Protein AF-A0A0C3CGZ2-F1 (afdb_monomer_lite)

Sequence (95 aa):
IPPPTDKINSPTDFLKAIGRSSETKVHIGDWAEFWNVSGLTMKAKGVGVQDRRYILWCMEKYRQGFKIREFAHEPKPKKKVRGWGPSVQNGKYVR

Radius of gyration: 17.35 Å; chains: 1; bounding box: 31×44×44 Å

Secondary structure (DSSP, 8-state):
-PPPBTTB-SHHHHHHHT-TT-TTT-----HHHHHH--HHHHHHTT--HHHHHHHHHHHHHHHTT--HHHH--PPPPPPSS-SS----STT----

pLDDT: mean 84.96, std 11.36, range [53.5, 95.62]

Organism: Piloderma croceum (strain F 1598) (NCBI:txid765440)

InterPro domains:
  IPR019083 Small ribosomal subunit protein mS41, SAM domain [PF09597] (1-65)
  IPR019083 Small ribosomal subunit protein mS41, SAM domain [SM01238] (11-65)
  IPR039603 Small ribosomal subunit protein mS41 [PTHR28235] (1-91)

Structure (mmCIF, N/CA/C/O backbone):
data_AF-A0A0C3CGZ2-F1
#
_entry.id   AF-A0A0C3CGZ2-F1
#
loop_
_atom_site.group_PDB
_atom_site.id
_atom_site.type_symbol
_atom_site.label_atom_id
_atom_site.label_alt_id
_atom_site.label_comp_id
_atom_site.label_asym_id
_atom_site.label_entity_id
_atom_site.label_seq_id
_atom_site.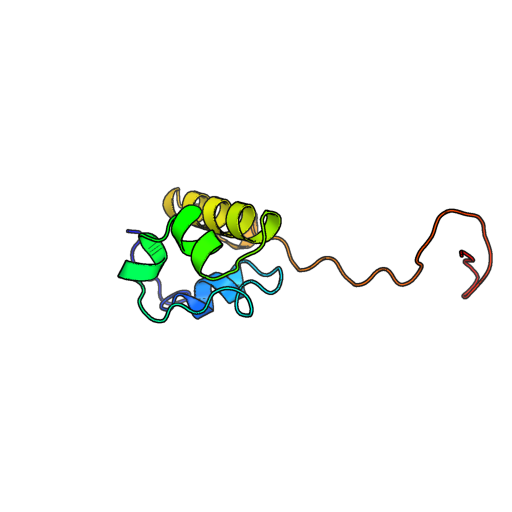pdbx_PDB_ins_code
_atom_site.Cartn_x
_atom_site.Cartn_y
_atom_site.Cartn_z
_atom_site.occupancy
_atom_site.B_iso_or_equiv
_atom_site.auth_seq_id
_atom_site.auth_comp_id
_atom_site.auth_asym_id
_atom_site.auth_atom_id
_atom_site.pdbx_PDB_model_num
ATOM 1 N N . ILE A 1 1 ? -11.718 8.892 8.151 1.00 85.88 1 ILE A N 1
ATOM 2 C CA . ILE A 1 1 ? -10.462 8.111 8.301 1.00 85.88 1 ILE A CA 1
ATOM 3 C C . ILE A 1 1 ? -10.840 6.817 9.012 1.00 85.88 1 ILE A C 1
ATOM 5 O O . ILE A 1 1 ? -11.599 6.925 9.969 1.00 85.88 1 ILE A O 1
ATOM 9 N N . PRO A 1 2 ? -10.439 5.625 8.537 1.00 87.31 2 PRO A N 1
ATOM 10 C CA . PRO A 1 2 ? -10.751 4.381 9.236 1.00 87.31 2 PRO A CA 1
ATOM 11 C C . PRO A 1 2 ? -9.980 4.316 10.569 1.00 87.31 2 PRO A C 1
ATOM 13 O O . PRO A 1 2 ? -8.831 4.774 10.621 1.00 87.31 2 PRO A O 1
ATOM 16 N N . PRO A 1 3 ? -10.579 3.775 11.644 1.00 86.56 3 PRO A N 1
ATOM 17 C CA . PRO A 1 3 ? -9.877 3.624 12.911 1.00 86.56 3 PRO A CA 1
ATOM 18 C C . PRO A 1 3 ? -8.675 2.670 12.755 1.00 86.56 3 PRO A C 1
ATOM 20 O O . PRO A 1 3 ? -8.741 1.723 11.958 1.00 86.56 3 PRO A O 1
ATOM 23 N N . PRO A 1 4 ? -7.577 2.898 13.499 1.00 85.44 4 PRO A N 1
ATOM 24 C CA . PRO A 1 4 ? -6.549 1.884 13.706 1.00 85.44 4 PRO A CA 1
ATOM 25 C C . PRO A 1 4 ? -7.170 0.602 14.277 1.00 85.44 4 PRO A C 1
ATOM 27 O O . PRO A 1 4 ? -8.178 0.649 14.982 1.00 85.44 4 PRO A O 1
ATOM 30 N N . THR A 1 5 ? -6.575 -0.547 13.971 1.00 85.69 5 THR A N 1
ATOM 31 C CA . THR A 1 5 ? -6.959 -1.839 14.563 1.00 85.69 5 THR A CA 1
ATOM 32 C C . THR A 1 5 ? -5.716 -2.508 15.125 1.00 85.69 5 THR A C 1
ATOM 34 O O . THR A 1 5 ? -4.630 -2.272 14.608 1.00 85.69 5 THR A O 1
ATOM 37 N N . ASP A 1 6 ? -5.847 -3.409 16.102 1.00 82.19 6 ASP A N 1
ATOM 38 C CA . ASP A 1 6 ? -4.705 -4.030 16.805 1.00 82.19 6 ASP A CA 1
ATOM 39 C C . ASP A 1 6 ? -3.617 -4.620 15.884 1.00 82.19 6 ASP A C 1
ATOM 41 O O . ASP A 1 6 ? -2.452 -4.719 16.259 1.00 82.19 6 ASP A O 1
ATOM 45 N N . LYS A 1 7 ? -4.000 -5.021 14.664 1.00 84.44 7 LYS A N 1
ATOM 46 C CA . LYS A 1 7 ? -3.119 -5.608 13.640 1.00 84.44 7 LYS A CA 1
ATOM 47 C C . LYS A 1 7 ? -2.558 -4.593 12.638 1.00 84.44 7 LYS A C 1
ATOM 49 O O . LYS A 1 7 ? -1.650 -4.939 11.888 1.00 84.44 7 LYS A O 1
ATOM 54 N N . ILE A 1 8 ? -3.137 -3.397 12.562 1.00 88.00 8 ILE A N 1
ATOM 55 C CA . ILE A 1 8 ? -2.806 -2.333 11.610 1.00 88.00 8 ILE A CA 1
ATOM 56 C C . ILE A 1 8 ? -2.962 -0.990 12.328 1.00 8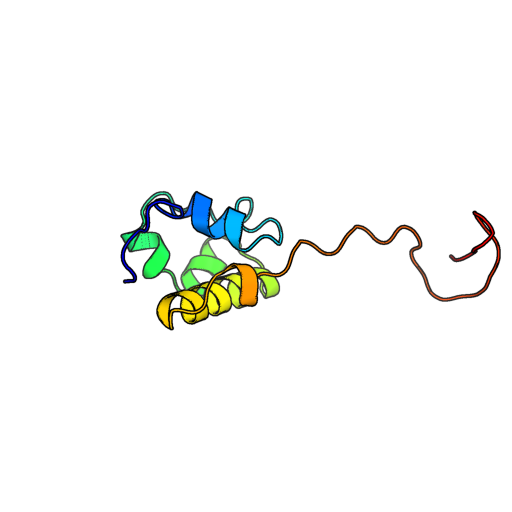8.00 8 ILE A C 1
ATOM 58 O O . ILE A 1 8 ? -4.013 -0.346 12.261 1.00 88.00 8 ILE A O 1
ATOM 62 N N . ASN A 1 9 ? -1.896 -0.594 13.024 1.00 87.75 9 ASN A N 1
ATOM 63 C CA . ASN A 1 9 ? -1.842 0.652 13.786 1.00 87.75 9 ASN A CA 1
ATOM 64 C C . ASN A 1 9 ? -1.009 1.739 13.094 1.00 87.75 9 ASN A C 1
ATOM 66 O O . ASN A 1 9 ? -1.258 2.921 13.312 1.00 87.75 9 ASN A O 1
ATOM 70 N N . SER A 1 10 ? -0.051 1.362 12.239 1.00 90.38 10 SER A N 1
ATOM 71 C CA . SER A 1 10 ? 0.774 2.308 11.480 1.00 90.38 10 SER A CA 1
ATOM 72 C C . SER A 1 10 ? 0.510 2.252 9.966 1.00 90.38 10 SER A C 1
ATOM 74 O O . SER A 1 10 ? 0.127 1.200 9.434 1.00 90.38 10 SER A O 1
ATOM 76 N N . PRO A 1 11 ? 0.795 3.341 9.219 1.00 92.06 11 PRO A N 1
ATOM 77 C CA . PRO A 1 11 ? 0.814 3.315 7.753 1.00 92.06 11 PRO A CA 1
ATOM 78 C C . PRO A 1 11 ? 1.736 2.222 7.204 1.00 92.06 11 PRO A C 1
ATOM 80 O O . PRO A 1 11 ? 1.418 1.565 6.214 1.00 92.06 11 PRO A O 1
ATOM 83 N N . THR A 1 12 ? 2.865 1.980 7.877 1.00 91.38 12 THR A N 1
ATOM 84 C CA . THR A 1 12 ? 3.823 0.935 7.507 1.00 91.38 12 THR A CA 1
ATOM 85 C C . THR A 1 12 ? 3.264 -0.479 7.641 1.00 91.38 12 THR A C 1
ATOM 87 O O . THR A 1 12 ? 3.566 -1.313 6.788 1.00 91.38 12 THR A O 1
ATOM 90 N N . ASP A 1 13 ? 2.421 -0.761 8.638 1.00 91.50 13 ASP A N 1
ATOM 91 C CA . ASP A 1 13 ? 1.757 -2.067 8.768 1.00 91.50 13 ASP A CA 1
ATOM 92 C C . ASP A 1 13 ? 0.739 -2.276 7.650 1.00 91.50 13 ASP A C 1
ATOM 94 O O . ASP A 1 13 ? 0.702 -3.342 7.038 1.00 91.50 13 ASP A O 1
ATOM 98 N N . PHE A 1 14 ? -0.039 -1.236 7.324 1.00 92.62 14 PHE A N 1
ATOM 99 C CA . PHE A 1 14 ? -0.990 -1.283 6.215 1.00 92.62 14 PHE A CA 1
ATOM 100 C C . PHE A 1 14 ? -0.275 -1.551 4.883 1.00 92.62 14 PHE A C 1
ATOM 102 O O . PHE A 1 14 ? -0.664 -2.450 4.137 1.00 92.62 14 PHE A O 1
ATOM 109 N N . LEU A 1 15 ? 0.805 -0.812 4.604 1.00 92.56 15 LEU A N 1
ATOM 110 C CA . LEU A 1 15 ? 1.587 -0.950 3.375 1.00 92.56 15 LEU A CA 1
ATOM 111 C C . LEU A 1 15 ? 2.262 -2.328 3.251 1.00 92.56 15 LEU A C 1
ATOM 113 O O . LEU A 1 15 ? 2.275 -2.886 2.155 1.00 92.56 15 LEU A O 1
ATOM 117 N N . LYS A 1 16 ? 2.745 -2.910 4.359 1.00 92.06 16 LYS A N 1
ATOM 118 C CA . LYS A 1 16 ? 3.235 -4.300 4.395 1.00 92.06 16 LYS A CA 1
ATOM 119 C C . LYS A 1 16 ? 2.106 -5.302 4.142 1.00 92.06 16 LYS A C 1
ATOM 121 O O . LYS A 1 16 ? 2.270 -6.219 3.342 1.00 92.06 16 LYS A O 1
ATOM 126 N N . ALA A 1 17 ? 0.952 -5.122 4.790 1.00 92.12 17 ALA A N 1
ATOM 127 C CA . ALA A 1 17 ? -0.179 -6.046 4.707 1.00 92.12 17 ALA A CA 1
ATOM 128 C C . ALA A 1 17 ? -0.800 -6.125 3.301 1.00 92.12 17 ALA A C 1
ATOM 130 O O . ALA A 1 17 ? -1.271 -7.190 2.906 1.00 92.12 17 ALA A O 1
ATOM 131 N N . ILE A 1 18 ? -0.782 -5.031 2.526 1.00 92.94 18 ILE A N 1
ATOM 132 C CA . ILE A 1 18 ? -1.242 -5.035 1.125 1.00 92.94 18 ILE A CA 1
ATOM 133 C C . ILE A 1 18 ? -0.202 -5.597 0.141 1.00 92.94 18 ILE A C 1
ATOM 135 O O . ILE A 1 18 ? -0.523 -5.789 -1.031 1.00 92.94 18 ILE A O 1
ATOM 139 N N . GLY A 1 19 ? 1.039 -5.845 0.567 1.00 90.25 19 GLY A N 1
ATOM 140 C CA . GLY A 1 19 ? 2.085 -6.428 -0.270 1.00 90.25 19 GLY A CA 1
ATOM 141 C C . GLY A 1 19 ? 2.530 -5.553 -1.451 1.00 90.25 19 GLY A C 1
ATOM 142 O O . GLY A 1 19 ? 2.546 -4.323 -1.393 1.00 90.25 19 GLY A O 1
ATOM 143 N N . ARG A 1 20 ? 2.952 -6.205 -2.545 1.00 89.12 20 ARG A N 1
ATOM 144 C CA . ARG A 1 20 ? 3.600 -5.601 -3.737 1.00 89.12 20 ARG A CA 1
ATOM 145 C C . ARG A 1 20 ? 4.829 -4.717 -3.453 1.00 89.12 20 ARG A C 1
ATOM 147 O O . ARG A 1 20 ? 5.172 -3.880 -4.296 1.00 89.12 20 ARG A O 1
ATOM 154 N N . SER A 1 21 ? 5.485 -4.908 -2.309 1.00 87.81 21 SER A N 1
ATOM 155 C CA . SER A 1 21 ? 6.536 -4.020 -1.794 1.00 87.81 21 SER A CA 1
ATOM 156 C C . SER A 1 21 ? 6.077 -2.558 -1.779 1.00 87.81 21 SER A C 1
ATOM 158 O O . SER A 1 21 ? 6.681 -1.696 -2.416 1.00 87.81 21 SER A O 1
ATOM 160 N N . SER A 1 22 ? 4.917 -2.296 -1.171 1.00 88.56 22 SER A N 1
ATOM 161 C CA . SER A 1 22 ? 4.337 -0.946 -1.088 1.00 88.56 22 SER A CA 1
ATOM 162 C C . SER A 1 22 ? 4.986 -0.129 0.034 1.00 88.56 22 SER A C 1
ATOM 164 O O . SER A 1 22 ? 5.115 1.089 -0.075 1.00 88.56 22 SER A O 1
ATOM 166 N N . GLU A 1 23 ? 5.475 -0.810 1.070 1.00 88.38 23 GLU A N 1
ATOM 167 C CA . GLU A 1 23 ? 6.202 -0.266 2.218 1.00 88.38 23 GLU A CA 1
ATOM 168 C C . GLU A 1 23 ? 7.545 0.386 1.853 1.00 88.38 23 GLU A C 1
ATOM 170 O O . GLU A 1 23 ? 7.993 1.296 2.544 1.00 88.38 23 GLU A O 1
ATOM 175 N N . THR A 1 24 ? 8.164 -0.018 0.738 1.00 88.06 24 THR A N 1
ATOM 176 C CA . THR A 1 24 ? 9.405 0.590 0.224 1.00 88.06 24 THR A CA 1
ATOM 177 C C . THR A 1 24 ? 9.157 1.739 -0.758 1.00 88.06 24 THR A C 1
ATOM 179 O O . THR A 1 24 ? 10.107 2.261 -1.332 1.00 88.06 24 THR A O 1
ATOM 182 N N . LYS A 1 25 ? 7.891 2.079 -1.042 1.00 85.75 25 LYS A N 1
ATOM 183 C CA . LYS A 1 25 ? 7.503 3.052 -2.083 1.00 85.75 25 LYS A CA 1
ATOM 184 C C . LYS A 1 25 ? 6.834 4.301 -1.528 1.00 85.75 25 LYS A C 1
ATOM 186 O O . LYS A 1 25 ? 6.776 5.310 -2.223 1.00 85.75 25 LYS A O 1
ATOM 191 N N . VAL A 1 26 ? 6.285 4.227 -0.318 1.00 85.25 26 VAL A N 1
ATOM 192 C CA . VAL A 1 26 ? 5.574 5.329 0.331 1.00 85.25 26 VAL A CA 1
ATOM 193 C C . VAL A 1 26 ? 6.079 5.464 1.759 1.00 85.25 26 VAL A C 1
ATOM 195 O O . VAL A 1 26 ? 5.825 4.607 2.600 1.00 85.25 26 VAL A O 1
ATOM 198 N N . HIS A 1 27 ? 6.767 6.570 2.033 1.00 82.56 27 HIS A N 1
ATOM 199 C CA . HIS A 1 27 ? 7.241 6.925 3.366 1.00 82.56 27 HIS A CA 1
ATOM 200 C C . HIS A 1 27 ? 6.343 8.026 3.936 1.00 82.56 27 HIS A C 1
ATOM 202 O O . HIS A 1 27 ? 6.437 9.192 3.549 1.00 82.56 27 HIS A O 1
ATOM 208 N N . ILE A 1 28 ? 5.414 7.622 4.802 1.00 82.94 28 ILE A N 1
ATOM 209 C CA . ILE A 1 28 ? 4.499 8.493 5.546 1.00 82.94 28 ILE A CA 1
ATOM 210 C C . ILE A 1 28 ? 4.417 7.921 6.960 1.00 82.94 28 ILE A C 1
ATOM 212 O O . ILE A 1 28 ? 4.090 6.746 7.116 1.00 82.94 28 ILE A O 1
ATOM 216 N N . GLY A 1 29 ? 4.770 8.725 7.964 1.00 79.81 29 GLY A N 1
ATOM 217 C CA . GLY A 1 29 ? 4.794 8.289 9.363 1.00 79.81 29 GLY A CA 1
ATOM 218 C C . GLY A 1 29 ? 3.438 8.402 10.059 1.00 79.81 29 GLY A C 1
ATOM 219 O O . GLY A 1 29 ? 3.089 7.535 10.854 1.00 79.81 29 GLY A O 1
ATOM 220 N N . ASP A 1 30 ? 2.664 9.441 9.740 1.00 90.25 30 ASP A N 1
ATOM 221 C CA . ASP A 1 30 ? 1.388 9.717 10.398 1.00 90.25 30 ASP A CA 1
ATOM 222 C C . ASP A 1 30 ? 0.201 8.987 9.742 1.00 90.25 30 ASP A C 1
ATOM 224 O O . ASP A 1 30 ? 0.070 8.923 8.516 1.00 90.25 30 ASP A O 1
ATOM 228 N N . TRP A 1 31 ? -0.698 8.462 10.577 1.00 89.69 31 TRP A N 1
ATOM 229 C CA . TRP A 1 31 ? -1.926 7.792 10.150 1.00 89.69 31 TRP A CA 1
ATOM 230 C C . TRP A 1 31 ? -2.910 8.781 9.517 1.00 89.69 31 TRP A C 1
ATOM 232 O O . TRP A 1 31 ? -3.498 8.477 8.477 1.00 89.69 31 TRP A O 1
ATOM 242 N N . ALA A 1 32 ? -3.075 9.979 10.088 1.00 89.50 32 ALA A N 1
ATOM 243 C CA . ALA A 1 32 ? -4.018 10.957 9.552 1.00 89.50 32 ALA A CA 1
ATOM 244 C C . ALA A 1 32 ? -3.539 11.546 8.212 1.00 89.50 32 ALA A C 1
ATOM 246 O O . ALA A 1 32 ? -4.345 11.643 7.283 1.00 89.50 32 ALA A O 1
ATOM 247 N N . GLU A 1 33 ? -2.247 11.857 8.054 1.00 89.69 33 GLU A N 1
ATOM 248 C CA . GLU A 1 33 ? -1.647 12.216 6.761 1.00 89.69 33 GLU A CA 1
ATOM 249 C C . GLU A 1 33 ? -1.859 11.080 5.753 1.00 89.69 33 GLU A C 1
ATOM 251 O O . GLU A 1 33 ? -2.409 11.320 4.676 1.00 89.69 33 GLU A O 1
ATOM 256 N N . PHE A 1 34 ? -1.497 9.838 6.112 1.00 91.62 34 PHE A N 1
ATOM 257 C CA . PHE A 1 34 ? -1.593 8.679 5.219 1.00 91.62 34 PHE A CA 1
ATOM 258 C C . PHE A 1 34 ? -2.992 8.520 4.617 1.00 91.62 34 PHE A C 1
ATOM 260 O O . PHE A 1 34 ? -3.127 8.384 3.402 1.00 91.62 34 PHE A O 1
ATOM 267 N N . TRP A 1 35 ? -4.045 8.610 5.434 1.00 91.75 35 TRP A N 1
ATOM 268 C CA . TRP A 1 35 ? -5.426 8.443 4.970 1.00 91.75 35 TRP A CA 1
ATOM 269 C C . TRP A 1 35 ? -6.014 9.640 4.211 1.00 91.75 35 TRP A C 1
ATOM 271 O O . TRP A 1 35 ? -7.075 9.474 3.597 1.00 91.75 35 TRP A O 1
ATOM 281 N N . ASN A 1 36 ? -5.337 10.793 4.211 1.00 91.81 36 ASN A N 1
ATOM 282 C CA . ASN A 1 36 ? -5.691 11.991 3.439 1.00 91.81 36 ASN A CA 1
ATOM 283 C C . ASN A 1 36 ? -4.848 12.170 2.159 1.00 91.81 36 ASN A C 1
ATOM 285 O O . ASN A 1 36 ? -5.104 13.077 1.364 1.00 91.81 36 ASN A O 1
ATOM 289 N N . VAL A 1 37 ? -3.854 11.310 1.921 1.00 90.94 37 VAL A N 1
ATOM 290 C CA . VAL A 1 37 ? -3.002 11.365 0.726 1.00 90.94 37 VAL A CA 1
ATOM 291 C C . VAL A 1 37 ? -3.793 11.093 -0.557 1.00 90.94 37 VAL A C 1
ATOM 293 O O . VAL A 1 37 ? -4.615 10.182 -0.641 1.00 90.94 37 VAL A O 1
ATOM 296 N N . SER A 1 38 ? -3.495 11.875 -1.597 1.00 91.44 38 SER A N 1
ATOM 297 C CA . SER A 1 38 ? -4.110 11.778 -2.919 1.00 91.44 38 SER A CA 1
ATOM 298 C C . SER A 1 38 ? -3.127 11.236 -3.960 1.00 91.44 38 SER A C 1
ATOM 300 O O . SER A 1 38 ? -1.907 11.225 -3.776 1.00 91.44 38 SER A O 1
ATOM 302 N N . GLY A 1 39 ? -3.641 10.843 -5.129 1.00 89.62 39 GLY A N 1
ATOM 303 C CA . GLY A 1 39 ? -2.794 10.417 -6.248 1.00 89.62 39 GLY A CA 1
ATOM 304 C C . GLY A 1 39 ? -1.829 11.502 -6.750 1.00 89.62 39 GLY A C 1
ATOM 305 O O . GLY A 1 39 ? -0.805 11.165 -7.345 1.00 89.62 39 GLY A O 1
ATOM 306 N N . LEU A 1 40 ? -2.126 12.784 -6.495 1.00 92.25 40 LEU A N 1
ATOM 307 C CA . LEU A 1 40 ? -1.253 13.913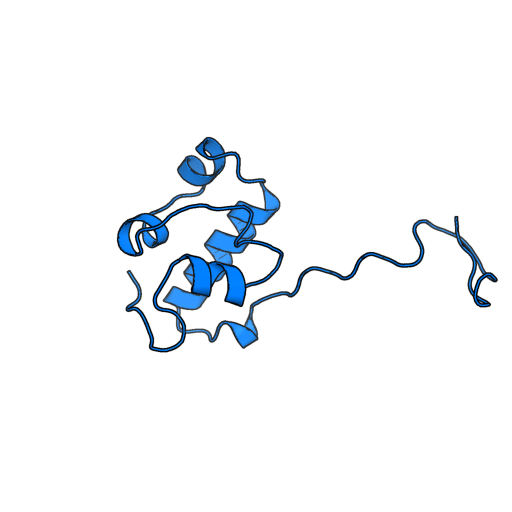 -6.826 1.00 92.25 40 LEU A CA 1
ATOM 308 C C . LEU A 1 40 ? -0.099 14.045 -5.828 1.00 92.25 40 LEU A C 1
ATOM 310 O O . LEU A 1 40 ? 1.046 14.177 -6.255 1.00 92.25 40 LEU A O 1
ATOM 314 N N . THR A 1 41 ? -0.362 13.931 -4.522 1.00 91.44 41 THR A N 1
ATOM 315 C CA . THR A 1 41 ? 0.706 13.991 -3.510 1.00 91.44 41 THR A CA 1
ATOM 316 C C . THR A 1 41 ? 1.606 12.753 -3.571 1.00 91.44 41 THR A C 1
ATOM 318 O O . THR A 1 41 ? 2.823 12.887 -3.474 1.00 91.44 41 THR A O 1
ATOM 321 N N . MET A 1 42 ? 1.062 11.568 -3.883 1.00 91.00 42 MET A N 1
ATOM 322 C CA . MET A 1 42 ? 1.877 10.389 -4.222 1.00 91.00 42 MET A CA 1
ATOM 323 C C . MET A 1 42 ? 2.735 10.603 -5.480 1.00 91.00 42 MET A C 1
ATOM 325 O O . MET A 1 42 ? 3.904 10.227 -5.488 1.00 91.00 42 MET A O 1
ATOM 329 N N . LYS A 1 43 ? 2.198 11.232 -6.539 1.00 93.06 43 LYS A N 1
ATOM 330 C CA . LYS A 1 43 ? 2.981 11.566 -7.746 1.00 93.06 43 LYS A CA 1
ATOM 331 C C . LYS A 1 43 ? 4.135 12.521 -7.414 1.00 93.06 43 LYS A C 1
ATOM 333 O O . LYS A 1 43 ? 5.233 12.314 -7.918 1.00 93.06 43 LYS A O 1
ATOM 338 N N . ALA A 1 44 ? 3.901 13.530 -6.572 1.00 91.38 44 ALA A N 1
ATOM 339 C CA . ALA A 1 44 ? 4.937 14.463 -6.122 1.00 91.38 44 ALA A CA 1
ATOM 340 C C . ALA A 1 44 ? 6.034 13.765 -5.295 1.00 91.38 44 ALA A C 1
ATOM 342 O O . ALA A 1 44 ? 7.211 14.038 -5.499 1.00 91.38 44 ALA A O 1
ATOM 343 N N . LYS A 1 45 ? 5.667 12.789 -4.449 1.00 88.94 45 LYS A N 1
ATOM 344 C CA . LYS A 1 45 ? 6.604 11.902 -3.726 1.00 88.94 45 LYS A CA 1
ATOM 345 C C . LYS A 1 45 ? 7.239 10.804 -4.619 1.00 88.94 45 LYS A C 1
ATOM 347 O O . LYS A 1 45 ? 7.814 9.856 -4.099 1.00 88.94 45 LYS A O 1
ATOM 352 N N . GLY A 1 46 ? 7.135 10.894 -5.952 1.00 90.44 46 GLY A N 1
ATOM 353 C CA . GLY A 1 46 ? 7.798 9.988 -6.907 1.00 90.44 46 GLY A CA 1
ATOM 354 C C . GLY A 1 46 ? 7.124 8.625 -7.139 1.00 90.44 46 GLY A C 1
ATOM 355 O O . GLY A 1 46 ? 7.676 7.780 -7.844 1.00 90.44 46 GLY A O 1
ATOM 356 N N . VAL A 1 47 ? 5.929 8.382 -6.590 1.00 91.94 47 VAL A N 1
ATOM 357 C CA . VAL A 1 47 ? 5.277 7.062 -6.637 1.00 91.94 47 VAL A CA 1
ATOM 358 C C . VAL A 1 47 ? 4.767 6.721 -8.046 1.00 91.94 47 VAL A C 1
ATOM 360 O O . VAL A 1 47 ? 4.002 7.467 -8.675 1.00 91.94 47 VAL A O 1
ATOM 363 N N . GLY A 1 48 ? 5.138 5.529 -8.523 1.00 92.38 48 GLY A N 1
ATOM 364 C CA . GLY A 1 48 ? 4.769 5.002 -9.837 1.00 92.38 48 GLY A CA 1
ATOM 365 C C . GLY A 1 48 ? 3.256 4.888 -10.078 1.00 92.38 48 GLY A C 1
ATOM 366 O O . GLY A 1 48 ? 2.452 4.719 -9.160 1.00 92.38 48 GLY A O 1
ATOM 367 N N . VAL A 1 49 ? 2.847 4.946 -11.355 1.00 94.50 49 VAL A N 1
ATOM 368 C CA . VAL A 1 49 ? 1.427 4.937 -11.780 1.00 94.50 49 VAL A CA 1
ATOM 369 C C . VAL A 1 49 ? 0.662 3.714 -11.274 1.00 94.50 49 VAL A C 1
ATOM 371 O O . VAL A 1 49 ? -0.491 3.831 -10.858 1.00 94.50 49 VAL A O 1
ATOM 374 N N . GLN A 1 50 ? 1.291 2.541 -11.332 1.00 92.62 50 GLN A N 1
ATOM 375 C CA . GLN A 1 50 ? 0.664 1.281 -10.940 1.00 92.62 50 GLN A CA 1
ATOM 376 C C . GLN A 1 50 ? 0.530 1.169 -9.420 1.00 92.62 50 GLN A C 1
ATOM 378 O O . GLN A 1 50 ? -0.485 0.674 -8.935 1.00 92.62 50 GLN A O 1
ATOM 383 N N . ASP A 1 51 ? 1.528 1.656 -8.682 1.00 92.69 51 ASP A N 1
ATOM 384 C CA . ASP A 1 51 ? 1.576 1.565 -7.226 1.00 92.69 51 ASP A CA 1
ATOM 385 C C . ASP A 1 51 ? 0.601 2.551 -6.581 1.00 92.69 51 ASP A C 1
ATOM 387 O O . ASP A 1 51 ? -0.212 2.134 -5.765 1.00 92.69 51 ASP A O 1
ATOM 391 N N . ARG A 1 52 ? 0.548 3.816 -7.030 1.00 94.50 52 ARG A N 1
ATOM 392 C CA . ARG A 1 52 ? -0.445 4.778 -6.511 1.00 94.50 52 ARG A CA 1
ATOM 393 C C . ARG A 1 52 ? -1.889 4.323 -6.756 1.00 94.50 52 ARG A C 1
ATOM 395 O O . ARG A 1 52 ? -2.732 4.472 -5.881 1.00 94.50 52 ARG A O 1
ATOM 402 N N . ARG A 1 53 ? -2.180 3.727 -7.925 1.00 94.94 53 ARG A N 1
ATOM 403 C CA . ARG A 1 53 ? -3.510 3.160 -8.228 1.00 94.94 53 ARG A CA 1
ATOM 404 C C . ARG A 1 53 ? -3.840 1.986 -7.306 1.00 94.94 53 ARG A C 1
ATOM 406 O O . ARG A 1 53 ? -4.966 1.894 -6.837 1.00 94.94 53 ARG A O 1
ATOM 413 N N . TYR A 1 54 ? -2.863 1.119 -7.046 1.00 95.25 54 TYR A N 1
ATOM 414 C CA . TYR A 1 54 ? -3.027 -0.028 -6.160 1.00 95.25 54 TYR A CA 1
ATOM 415 C C . TYR A 1 54 ? -3.254 0.392 -4.705 1.00 95.25 54 TYR A C 1
ATOM 417 O O . TYR A 1 54 ? -4.239 -0.024 -4.108 1.00 95.25 54 TYR A O 1
ATOM 425 N N . ILE A 1 55 ? -2.398 1.261 -4.161 1.00 94.31 55 ILE A N 1
ATOM 426 C CA . ILE A 1 55 ? -2.479 1.706 -2.764 1.00 94.31 55 ILE A CA 1
ATOM 427 C C . ILE A 1 55 ? -3.806 2.433 -2.512 1.00 94.31 55 ILE A C 1
ATOM 429 O O . ILE A 1 55 ? -4.504 2.083 -1.567 1.00 94.31 55 ILE A O 1
ATOM 433 N N . LEU A 1 56 ? -4.215 3.362 -3.387 1.00 94.81 56 LEU A N 1
ATOM 434 C CA . LEU A 1 56 ? -5.496 4.070 -3.246 1.00 94.81 56 LEU A CA 1
ATOM 435 C C . LEU A 1 56 ? -6.710 3.130 -3.335 1.00 94.81 56 LEU A C 1
ATOM 437 O O . LEU A 1 56 ? -7.668 3.299 -2.586 1.00 94.81 56 LEU A O 1
ATOM 441 N N . TRP A 1 57 ? -6.670 2.116 -4.205 1.00 95.62 57 TRP A N 1
ATOM 442 C CA . TRP A 1 57 ? -7.727 1.102 -4.285 1.00 95.62 57 TRP A CA 1
ATOM 443 C C . TRP A 1 57 ? -7.785 0.226 -3.024 1.00 95.62 57 TRP A C 1
ATOM 445 O O . TRP A 1 57 ? -8.868 -0.000 -2.487 1.00 95.62 57 TRP A O 1
ATOM 455 N N . CYS A 1 58 ? -6.633 -0.200 -2.498 1.00 94.69 58 CYS A N 1
ATOM 456 C CA . CYS A 1 58 ? -6.537 -0.925 -1.231 1.00 94.69 58 CYS A CA 1
ATOM 457 C C . CYS A 1 58 ? -7.055 -0.097 -0.046 1.00 94.69 58 CYS A C 1
ATOM 459 O O . CYS A 1 58 ? -7.770 -0.616 0.809 1.00 94.69 58 CYS A O 1
ATOM 461 N N . MET A 1 59 ? -6.713 1.194 0.004 1.00 93.88 59 MET A N 1
ATOM 462 C CA . MET A 1 59 ? -7.208 2.134 1.012 1.00 93.88 59 MET A CA 1
ATOM 463 C C . MET A 1 59 ? -8.735 2.244 0.955 1.00 93.88 59 MET A C 1
ATOM 465 O O . MET A 1 59 ? -9.404 2.169 1.983 1.00 93.88 59 MET A O 1
ATOM 469 N N . GLU A 1 60 ? -9.298 2.365 -0.244 1.00 94.69 60 GLU A N 1
ATOM 470 C CA . GLU A 1 60 ? -10.745 2.445 -0.431 1.00 94.69 60 GLU A CA 1
ATOM 471 C C . GLU A 1 60 ? -11.454 1.129 -0.064 1.00 94.69 60 GLU A C 1
ATOM 473 O O . GLU A 1 60 ? -12.482 1.144 0.609 1.00 94.69 60 GLU A O 1
ATOM 478 N N . LYS A 1 61 ? -10.856 -0.029 -0.373 1.00 94.12 61 LYS A N 1
ATOM 479 C CA . LYS A 1 61 ? -11.371 -1.333 0.076 1.00 94.12 61 LYS A CA 1
ATOM 480 C C . LYS A 1 61 ? -11.338 -1.507 1.595 1.00 94.12 61 LYS A C 1
ATOM 482 O O . LYS A 1 61 ? -12.299 -2.024 2.160 1.00 94.12 61 LYS A O 1
ATOM 487 N N . TYR A 1 62 ? -10.293 -1.022 2.259 1.00 93.06 62 TYR A N 1
ATOM 488 C CA . TYR A 1 62 ? -10.208 -1.031 3.720 1.00 93.06 62 TYR A CA 1
ATOM 489 C C . TYR A 1 62 ? -11.239 -0.092 4.372 1.00 93.06 62 TYR A C 1
ATOM 491 O O . TYR A 1 62 ? -11.874 -0.470 5.352 1.00 93.06 62 TYR A O 1
ATOM 499 N N . ARG A 1 63 ? -11.488 1.094 3.794 1.00 92.31 63 ARG A N 1
ATOM 500 C CA . ARG A 1 63 ? -12.573 2.001 4.230 1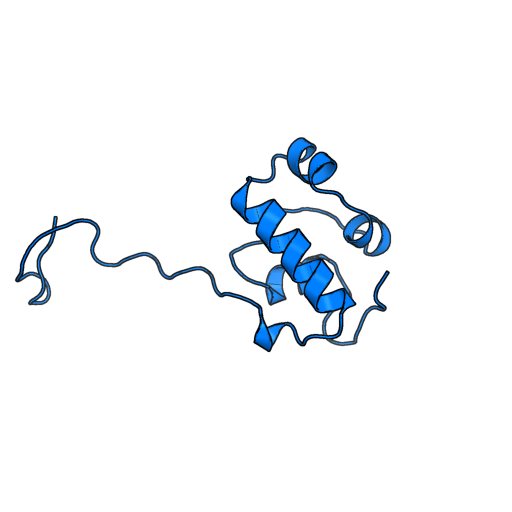.00 92.31 63 ARG A CA 1
ATOM 501 C C . ARG A 1 63 ? -13.962 1.375 4.090 1.00 92.31 63 ARG A C 1
ATOM 503 O O . ARG A 1 63 ? -14.818 1.622 4.930 1.00 92.31 63 ARG A O 1
ATOM 510 N N . GLN A 1 64 ? -14.167 0.553 3.062 1.00 92.88 64 GLN A N 1
ATOM 511 C CA . GLN A 1 64 ? -15.395 -0.219 2.836 1.00 92.88 64 GLN A CA 1
ATOM 512 C C . GLN A 1 64 ? -15.530 -1.450 3.759 1.00 92.88 64 GLN A C 1
ATOM 514 O O . GLN A 1 64 ? -16.508 -2.183 3.647 1.00 92.88 64 GLN A O 1
ATOM 519 N N . GLY A 1 65 ? -14.570 -1.702 4.659 1.00 90.94 65 GLY A N 1
ATOM 520 C CA . GLY A 1 65 ? -14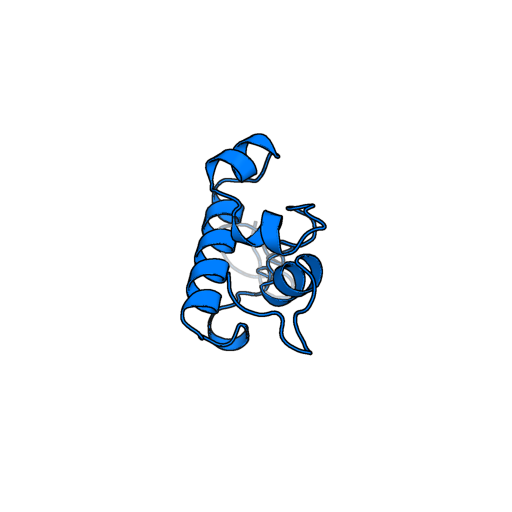.625 -2.794 5.638 1.00 90.94 65 GLY A CA 1
ATOM 521 C C . GLY A 1 65 ? -14.198 -4.173 5.120 1.00 90.94 65 GLY A C 1
ATOM 522 O O . GLY A 1 65 ? -14.297 -5.150 5.862 1.00 90.94 65 GLY A O 1
ATOM 523 N N . PHE A 1 66 ? -13.696 -4.284 3.883 1.00 91.81 66 PHE A N 1
ATOM 524 C CA . PHE A 1 66 ? -13.147 -5.548 3.373 1.00 91.81 66 PHE A CA 1
ATOM 525 C C . PHE A 1 66 ? -11.862 -5.922 4.122 1.00 91.81 66 PHE A C 1
ATOM 527 O O . PHE A 1 66 ? -11.036 -5.057 4.435 1.00 91.81 66 PHE A O 1
ATOM 534 N N . LYS A 1 67 ? -11.636 -7.218 4.377 1.00 90.25 67 LYS A N 1
ATOM 535 C CA . LYS A 1 67 ? -10.399 -7.647 5.048 1.00 90.25 67 LYS A CA 1
ATOM 536 C C . LYS A 1 67 ? -9.248 -7.609 4.053 1.00 90.25 67 LYS A C 1
ATOM 538 O O . LYS A 1 67 ? -9.378 -8.100 2.939 1.00 90.25 67 LYS A O 1
ATOM 543 N N . ILE A 1 68 ? -8.075 -7.131 4.476 1.00 90.19 68 ILE A N 1
ATOM 544 C CA . ILE A 1 68 ? -6.915 -6.990 3.574 1.00 90.19 68 ILE A CA 1
ATOM 545 C C . ILE A 1 68 ? -6.562 -8.300 2.855 1.00 90.19 68 ILE A C 1
ATOM 547 O O . ILE A 1 68 ? -6.298 -8.283 1.659 1.00 90.19 68 ILE A O 1
ATOM 551 N N . ARG A 1 69 ? -6.655 -9.451 3.533 1.00 88.44 69 ARG A N 1
ATOM 552 C CA . ARG A 1 69 ? -6.399 -10.776 2.933 1.00 88.44 69 ARG A CA 1
ATOM 553 C C . ARG A 1 69 ? -7.330 -11.144 1.767 1.00 88.44 69 ARG A C 1
ATOM 555 O O . ARG A 1 69 ? -6.979 -12.022 0.993 1.00 88.44 69 ARG A O 1
ATOM 562 N N . GLU A 1 70 ? -8.500 -10.516 1.654 1.00 90.00 70 GLU A N 1
ATOM 563 C CA . GLU A 1 70 ? -9.489 -10.791 0.601 1.00 90.00 70 GLU A CA 1
ATOM 564 C C . GLU A 1 70 ? -9.147 -10.057 -0.712 1.00 90.00 70 GLU A C 1
ATOM 566 O O . GLU A 1 70 ? -9.551 -10.504 -1.783 1.00 90.00 70 GLU A O 1
ATOM 571 N N . PHE A 1 71 ? -8.394 -8.947 -0.650 1.00 89.81 71 PHE A N 1
ATOM 572 C CA . PHE A 1 71 ? -8.097 -8.095 -1.813 1.00 89.81 71 PHE A CA 1
ATOM 573 C C . PHE A 1 71 ? -6.605 -7.818 -2.057 1.00 89.81 71 PHE A C 1
ATOM 575 O O . PHE A 1 71 ? -6.238 -7.365 -3.143 1.00 89.81 71 PHE A O 1
ATOM 582 N N . ALA A 1 72 ? -5.733 -8.057 -1.075 1.00 91.62 72 ALA A N 1
ATOM 583 C CA . ALA A 1 72 ? -4.300 -7.856 -1.224 1.00 91.62 72 ALA A CA 1
ATOM 584 C C . ALA A 1 72 ? -3.698 -8.863 -2.207 1.00 91.62 72 ALA A C 1
ATOM 586 O O . ALA A 1 72 ? -3.987 -10.059 -2.189 1.00 91.62 72 ALA A O 1
ATOM 587 N N . HIS A 1 73 ? -2.809 -8.366 -3.056 1.00 87.31 73 HIS A N 1
ATOM 588 C CA . HIS A 1 73 ? -2.035 -9.166 -3.986 1.00 87.31 73 HIS A CA 1
ATOM 589 C C . HIS A 1 73 ? -0.572 -9.183 -3.558 1.00 87.31 73 HIS A C 1
ATOM 591 O O . HIS A 1 73 ? 0.083 -8.146 -3.468 1.00 87.31 73 HIS A O 1
ATOM 597 N N . GLU A 1 74 ? -0.030 -10.377 -3.354 1.00 82.19 74 GLU A N 1
ATOM 598 C CA . GLU A 1 74 ? 1.402 -10.554 -3.141 1.00 82.19 74 GLU A CA 1
ATOM 599 C C . GLU A 1 74 ? 2.219 -10.070 -4.359 1.00 82.19 74 GLU A C 1
ATOM 601 O O . GLU A 1 74 ? 1.717 -10.037 -5.494 1.00 82.19 74 GLU A O 1
ATOM 606 N N . PRO A 1 75 ? 3.488 -9.657 -4.165 1.00 81.56 75 PRO A N 1
ATOM 607 C CA . PRO A 1 75 ? 4.370 -9.366 -5.287 1.00 81.56 75 PRO A CA 1
ATOM 608 C C . PRO A 1 75 ? 4.481 -10.603 -6.186 1.00 81.56 75 PRO A C 1
ATOM 610 O O . PRO A 1 75 ? 4.874 -11.676 -5.735 1.00 81.56 75 PRO A O 1
ATOM 613 N N . LYS A 1 76 ? 4.154 -10.456 -7.479 1.00 81.19 76 LYS A N 1
ATOM 614 C CA . LYS A 1 76 ? 4.257 -11.567 -8.437 1.00 81.19 76 LYS A CA 1
ATOM 615 C C . LYS A 1 76 ? 5.684 -12.133 -8.398 1.00 81.19 76 LYS A C 1
ATOM 617 O O . LYS A 1 76 ? 6.620 -11.355 -8.613 1.00 81.19 76 LYS A O 1
ATOM 622 N N . PRO A 1 77 ? 5.870 -13.447 -8.170 1.00 84.00 77 PRO A N 1
ATOM 623 C CA . PRO A 1 77 ? 7.200 -14.028 -8.067 1.00 84.00 77 PRO A CA 1
ATOM 624 C C . PRO A 1 77 ? 7.987 -13.767 -9.351 1.00 84.00 77 PRO A C 1
ATOM 626 O O . PRO A 1 77 ? 7.436 -13.771 -10.460 1.00 84.00 77 PRO A O 1
ATOM 629 N N . LYS A 1 78 ? 9.296 -13.522 -9.214 1.00 81.56 78 LYS A N 1
ATOM 630 C CA . LYS A 1 78 ? 10.178 -13.281 -10.360 1.00 81.56 78 LYS A CA 1
ATOM 631 C C . LYS A 1 78 ? 10.077 -14.481 -11.304 1.00 81.56 78 LYS A C 1
ATOM 633 O O . LYS A 1 78 ? 10.459 -15.586 -10.933 1.00 81.56 78 LYS A O 1
ATOM 638 N N . LYS A 1 79 ? 9.579 -14.256 -12.528 1.00 79.44 79 LYS A N 1
ATOM 639 C CA . LYS A 1 79 ? 9.501 -15.301 -13.561 1.00 79.44 79 LYS A CA 1
ATOM 640 C C . LYS A 1 79 ? 10.857 -16.011 -13.682 1.00 79.44 79 LYS A C 1
ATOM 642 O O . LYS A 1 79 ? 11.850 -15.343 -13.978 1.00 79.44 79 LYS A O 1
ATOM 647 N N . LYS A 1 80 ? 10.874 -17.333 -13.462 1.00 75.88 80 LYS A N 1
ATOM 648 C CA . LYS A 1 80 ? 12.074 -18.185 -13.581 1.00 75.88 80 LYS A CA 1
ATOM 649 C C . LYS A 1 80 ? 12.557 -18.313 -15.037 1.00 75.88 80 LYS A C 1
ATOM 651 O O . LYS A 1 80 ? 13.742 -18.499 -15.263 1.00 75.88 80 LYS A O 1
ATOM 656 N N . VAL A 1 81 ? 11.638 -18.172 -15.994 1.00 72.00 81 VAL A N 1
ATOM 657 C CA . VAL A 1 81 ? 11.848 -18.245 -17.451 1.00 72.00 81 VAL A CA 1
ATOM 658 C C . VAL A 1 81 ? 11.308 -16.947 -18.074 1.00 72.00 81 VAL A C 1
ATOM 660 O O . VAL A 1 81 ? 10.261 -16.464 -17.627 1.00 72.00 81 VAL A O 1
ATOM 663 N N . ARG A 1 82 ? 12.020 -16.320 -19.026 1.00 64.38 82 ARG A N 1
ATOM 664 C CA . ARG A 1 82 ? 11.819 -14.895 -19.384 1.00 64.38 82 ARG A CA 1
ATOM 665 C C . ARG A 1 82 ? 11.745 -14.569 -20.893 1.00 64.38 82 ARG A C 1
ATOM 667 O O . ARG A 1 82 ? 12.204 -13.508 -21.303 1.00 64.38 82 ARG A O 1
ATOM 674 N N . GLY A 1 83 ? 10.960 -15.332 -21.652 1.00 69.56 83 GLY A N 1
ATOM 675 C CA . GLY A 1 83 ? 10.616 -14.975 -23.036 1.00 69.56 83 GLY A CA 1
ATOM 676 C C . GLY A 1 83 ? 9.454 -15.778 -23.616 1.00 69.56 83 GLY A C 1
ATOM 677 O O . GLY A 1 83 ? 8.692 -16.405 -22.879 1.00 69.56 83 GLY A O 1
ATOM 678 N N . TRP A 1 84 ? 9.301 -15.728 -24.943 1.00 67.19 84 TRP A N 1
ATOM 679 C CA . TRP A 1 84 ? 8.292 -16.470 -25.715 1.00 67.19 84 TRP A CA 1
ATOM 680 C C . TRP A 1 84 ? 8.963 -17.541 -26.596 1.00 67.19 84 TRP A C 1
ATOM 682 O O . TRP A 1 84 ? 9.726 -17.210 -27.508 1.00 67.19 84 TRP A O 1
ATOM 692 N N . GLY A 1 85 ? 8.664 -18.827 -26.374 1.00 58.44 85 GLY A N 1
ATOM 693 C CA . GLY A 1 85 ? 9.129 -19.935 -27.224 1.00 58.44 85 GLY A CA 1
ATOM 694 C C . GLY A 1 85 ? 8.846 -21.348 -26.674 1.00 58.44 85 GLY A C 1
ATOM 695 O O . GLY A 1 85 ? 8.172 -21.471 -25.655 1.00 58.44 85 GLY A O 1
ATOM 696 N N . PRO A 1 86 ? 9.368 -22.400 -27.338 1.00 57.66 86 PRO A N 1
ATOM 697 C CA . PRO A 1 86 ? 9.435 -23.805 -26.874 1.00 57.66 86 PRO A CA 1
ATOM 698 C C . PRO A 1 86 ? 10.896 -24.265 -26.612 1.00 57.66 86 PRO A C 1
ATOM 700 O O . PRO A 1 86 ? 11.807 -23.574 -27.054 1.00 57.66 86 PRO A O 1
ATOM 703 N N . SER A 1 87 ? 11.245 -25.407 -25.984 1.00 56.28 87 SER A N 1
ATOM 704 C CA . SER A 1 87 ? 10.512 -26.291 -25.041 1.00 56.28 87 SER A CA 1
ATOM 705 C C . SER A 1 87 ? 11.345 -27.065 -23.959 1.00 56.28 87 SER A C 1
ATOM 707 O O . SER A 1 87 ? 10.756 -27.263 -22.908 1.00 56.28 87 SER A O 1
ATOM 709 N N . VAL A 1 88 ? 12.664 -27.411 -24.063 1.00 59.59 88 VAL A N 1
ATOM 710 C CA . VAL A 1 88 ? 13.524 -28.105 -23.023 1.00 59.59 88 VAL A CA 1
ATOM 711 C C . VAL A 1 88 ? 14.802 -27.385 -22.406 1.00 59.59 88 VAL A C 1
ATOM 713 O O . VAL A 1 88 ? 15.821 -27.297 -23.074 1.00 59.59 88 VAL A O 1
ATOM 716 N N . GLN A 1 89 ? 14.800 -26.965 -21.109 1.00 60.59 89 GLN A N 1
ATOM 717 C CA . GLN A 1 89 ? 15.868 -26.534 -20.122 1.00 60.59 89 GLN A CA 1
ATOM 718 C C . GLN A 1 89 ? 15.359 -26.569 -18.619 1.00 60.59 89 GLN A C 1
ATOM 720 O O . GLN A 1 89 ? 14.279 -26.098 -18.317 1.00 60.59 89 GLN A O 1
ATOM 725 N N . ASN A 1 90 ? 16.012 -27.133 -17.591 1.00 61.50 90 ASN A N 1
ATOM 726 C CA . ASN A 1 90 ? 15.291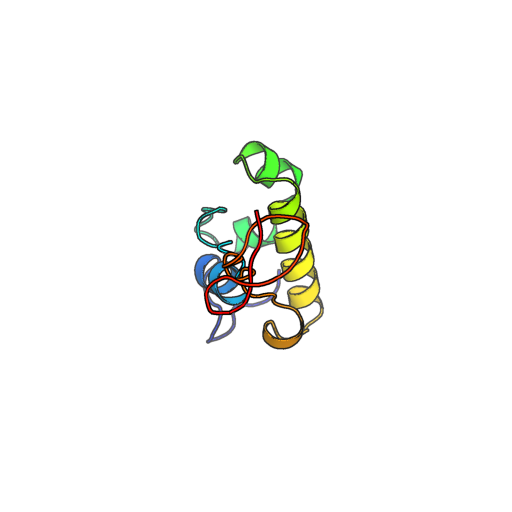 -27.833 -16.467 1.00 61.50 90 ASN A CA 1
ATOM 727 C C . ASN A 1 90 ? 14.352 -28.957 -16.995 1.00 61.50 90 ASN A C 1
ATOM 729 O O . ASN A 1 90 ? 13.399 -29.340 -16.316 1.00 61.50 90 ASN A O 1
ATOM 733 N N . GLY A 1 91 ? 14.511 -29.375 -18.257 1.00 54.00 91 GLY A N 1
ATOM 734 C CA . GLY A 1 91 ? 13.452 -30.023 -19.043 1.00 54.00 91 GLY A CA 1
ATOM 735 C C . GLY A 1 91 ? 12.482 -29.066 -19.778 1.00 54.00 91 GLY A C 1
ATOM 736 O O . GLY A 1 91 ? 11.627 -29.539 -20.508 1.00 54.00 91 GLY A O 1
ATOM 737 N N . LYS A 1 92 ? 12.596 -27.735 -19.598 1.00 55.75 92 LYS A N 1
ATOM 738 C CA . LYS A 1 92 ? 11.673 -26.625 -19.982 1.00 55.75 92 LYS A CA 1
ATOM 739 C C . LYS A 1 92 ? 12.360 -25.324 -20.551 1.00 55.75 92 LYS A C 1
ATOM 741 O O . LYS A 1 92 ? 12.807 -24.511 -19.756 1.00 55.75 92 LYS A O 1
ATOM 746 N N . TYR A 1 93 ? 12.531 -25.138 -21.876 1.00 53.50 93 TYR A N 1
ATOM 747 C CA . TYR A 1 93 ? 13.407 -24.098 -22.527 1.00 53.50 93 TYR A CA 1
ATOM 748 C C . TYR A 1 93 ? 13.032 -22.663 -22.117 1.00 53.50 93 TYR A C 1
ATOM 750 O O . TYR A 1 93 ? 12.154 -22.420 -21.295 1.00 53.50 93 TYR A O 1
ATOM 758 N N . VAL A 1 94 ? 13.572 -21.737 -22.903 1.00 64.06 94 VAL A N 1
ATOM 759 C CA . VAL A 1 94 ? 12.939 -20.494 -23.361 1.00 64.06 94 VAL A CA 1
ATOM 760 C C . VAL A 1 94 ? 13.745 -19.292 -22.909 1.00 64.06 94 VAL A C 1
ATOM 762 O O . VAL A 1 94 ? 13.595 -18.810 -21.788 1.00 64.06 94 VAL A O 1
ATOM 765 N N . ARG A 1 95 ? 14.584 -18.874 -23.870 1.00 57.59 95 ARG A N 1
ATOM 766 C CA . ARG A 1 95 ? 14.692 -17.513 -24.424 1.00 57.59 95 ARG A CA 1
ATOM 767 C C . ARG A 1 95 ? 14.536 -16.391 -23.401 1.00 57.59 95 ARG A C 1
ATOM 769 O O . ARG A 1 95 ? 13.401 -16.219 -22.913 1.00 57.59 95 ARG A O 1
#

Foldseek 3Di:
DDDADPQGNFPLSLLVLLAPNSSVQDDDTDPVCSLPDDLVNSVVSVHDPVSRVSSVVLSVCVVVVHDSVVPRDHNDPDPPADADDDDQDVYGDHD